Protein AF-A0A7V7DB99-F1 (afdb_monomer_lite)

pLDDT: mean 95.2, std 5.51, range [65.19, 98.38]

Secondary structure (DSSP, 8-state):
-----GGG-S-HHHHHHHHHTTT-----HHHHHHHHHHHHHTTTS-HHHHHTT--

Radius of gyration: 11.92 Å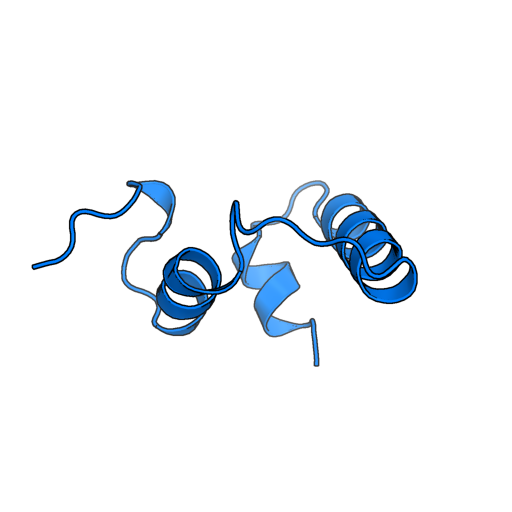; chains: 1; bounding box: 19×26×32 Å

Structure (mmCIF, N/CA/C/O backbone):
data_AF-A0A7V7DB99-F1
#
_entry.id   AF-A0A7V7DB99-F1
#
loop_
_atom_site.group_PDB
_atom_site.id
_atom_site.type_symbol
_atom_site.label_atom_id
_atom_site.label_alt_id
_atom_site.label_comp_id
_atom_site.label_asym_id
_atom_site.label_entity_id
_atom_site.label_seq_id
_atom_site.pdbx_PDB_ins_code
_atom_site.Cartn_x
_atom_site.Cartn_y
_atom_site.Cartn_z
_atom_site.occupancy
_atom_site.B_iso_or_equiv
_atom_site.auth_seq_id
_atom_site.auth_comp_id
_atom_site.auth_asym_id
_atom_site.auth_atom_id
_atom_site.pdbx_PDB_model_num
ATOM 1 N N . MET A 1 1 ? -10.161 -11.827 17.865 1.00 65.19 1 MET A N 1
ATOM 2 C CA . MET A 1 1 ? -9.578 -10.663 17.158 1.00 65.19 1 MET A CA 1
ATOM 3 C C . MET A 1 1 ? -8.298 -11.101 16.468 1.00 65.19 1 MET A C 1
ATOM 5 O O . MET A 1 1 ? -7.460 -11.704 17.127 1.00 65.19 1 MET A O 1
ATOM 9 N N . LYS A 1 2 ? -8.156 -10.846 15.165 1.00 78.62 2 LYS A N 1
ATOM 10 C CA . LYS A 1 2 ? -6.905 -11.106 14.435 1.00 78.62 2 LYS A CA 1
ATOM 11 C C . LYS A 1 2 ? -5.876 -10.055 14.876 1.00 78.62 2 LYS A C 1
ATOM 13 O O . LYS A 1 2 ? -6.194 -8.868 14.854 1.00 78.62 2 LYS A O 1
ATOM 18 N N . LYS A 1 3 ? -4.689 -10.472 15.328 1.00 90.00 3 LYS A N 1
ATOM 19 C CA . LYS A 1 3 ? -3.596 -9.541 15.653 1.00 90.00 3 LYS A CA 1
ATOM 20 C C . LYS A 1 3 ? -3.006 -9.041 14.333 1.00 90.00 3 LYS A C 1
ATOM 22 O O . LYS A 1 3 ? -2.565 -9.862 13.534 1.00 90.00 3 LYS A O 1
ATOM 27 N N . ARG A 1 4 ? -3.052 -7.731 14.093 1.00 94.94 4 ARG A N 1
ATOM 28 C CA . ARG A 1 4 ? -2.518 -7.085 12.883 1.00 94.94 4 ARG A CA 1
ATOM 29 C C . ARG A 1 4 ? -1.245 -6.321 13.204 1.00 94.94 4 ARG A C 1
ATOM 31 O O . ARG A 1 4 ? -0.974 -6.048 14.375 1.00 94.94 4 ARG A O 1
ATOM 38 N N . CYS A 1 5 ? -0.480 -5.985 12.172 1.00 95.69 5 CYS A N 1
ATOM 39 C CA . CYS A 1 5 ? 0.604 -5.027 12.317 1.00 95.69 5 CYS A CA 1
ATOM 40 C C . CYS A 1 5 ? 0.056 -3.681 12.815 1.00 95.69 5 CYS A C 1
ATOM 42 O O . CYS A 1 5 ? -1.054 -3.286 12.458 1.00 95.69 5 CYS A O 1
ATOM 44 N N . GLU A 1 6 ? 0.842 -2.970 13.627 1.00 94.38 6 GLU A N 1
ATOM 45 C CA . GLU A 1 6 ? 0.417 -1.708 14.253 1.00 94.38 6 GLU A CA 1
ATOM 46 C C . GLU A 1 6 ? 0.014 -0.648 13.219 1.00 94.38 6 GLU A C 1
ATOM 48 O O . GLU A 1 6 ? -0.934 0.104 13.431 1.00 94.38 6 GLU A O 1
ATOM 53 N N . TRP A 1 7 ? 0.676 -0.643 12.059 1.00 94.38 7 TRP A N 1
ATOM 54 C CA . TRP A 1 7 ? 0.411 0.306 10.980 1.00 94.38 7 TRP A CA 1
ATOM 55 C C . TRP A 1 7 ? -0.936 0.098 10.273 1.00 94.38 7 TRP A C 1
ATOM 57 O O . TRP A 1 7 ? -1.414 1.029 9.631 1.00 94.38 7 TRP A O 1
ATOM 67 N N . ALA A 1 8 ? -1.568 -1.078 10.388 1.00 93.88 8 ALA A N 1
ATOM 68 C CA . ALA A 1 8 ? -2.853 -1.345 9.735 1.00 93.88 8 ALA A CA 1
ATOM 69 C C . ALA A 1 8 ? -3.991 -0.484 10.313 1.00 93.88 8 ALA A C 1
ATOM 71 O O . ALA A 1 8 ? -4.994 -0.249 9.642 1.00 93.88 8 ALA A O 1
ATOM 72 N N . GLY A 1 9 ? -3.830 0.007 11.549 1.00 92.06 9 GLY A N 1
ATOM 73 C CA . GLY A 1 9 ? -4.773 0.923 12.184 1.00 92.06 9 GLY A CA 1
ATOM 74 C C . GLY A 1 9 ? -6.207 0.383 12.234 1.00 92.06 9 GLY A C 1
ATOM 75 O O . GLY A 1 9 ? -6.440 -0.797 12.505 1.00 92.06 9 GLY A O 1
ATOM 76 N N . SER A 1 10 ? -7.174 1.276 12.007 1.00 93.38 10 SER A N 1
ATOM 77 C CA . SER A 1 10 ? -8.615 0.987 12.051 1.00 93.38 10 SER A CA 1
ATOM 78 C C . SER A 1 10 ? -9.377 1.350 10.770 1.00 93.38 10 SER A C 1
ATOM 80 O O . SER A 1 10 ? -10.573 1.067 10.693 1.00 93.38 10 SER A O 1
ATOM 82 N N . ASP A 1 11 ? -8.723 1.968 9.778 1.00 94.81 11 ASP A N 1
ATOM 83 C CA . ASP A 1 11 ? -9.358 2.314 8.500 1.00 94.81 11 ASP A CA 1
ATOM 84 C C . ASP A 1 11 ? -9.670 1.011 7.729 1.00 94.81 11 ASP A C 1
ATOM 86 O O . ASP A 1 11 ? -8.744 0.230 7.478 1.00 94.81 11 ASP A O 1
ATOM 90 N N . PRO A 1 12 ? -10.942 0.740 7.365 1.00 95.38 12 PRO A N 1
ATOM 91 C CA . PRO A 1 12 ? -11.329 -0.510 6.714 1.00 95.38 12 PRO A CA 1
ATOM 92 C C . PRO A 1 12 ? -10.546 -0.810 5.434 1.00 95.38 12 PRO A C 1
ATOM 94 O O . PRO A 1 12 ? -10.194 -1.965 5.212 1.00 95.38 12 PRO A O 1
ATOM 97 N N . LEU A 1 13 ? -10.215 0.215 4.638 1.00 95.81 13 LEU A N 1
ATOM 98 C CA . LEU A 1 13 ? -9.448 0.047 3.401 1.00 95.81 13 LEU A CA 1
ATOM 99 C C . LEU A 1 13 ? -8.027 -0.438 3.702 1.00 95.81 13 LEU A C 1
ATOM 101 O O . LEU A 1 13 ? -7.485 -1.298 3.013 1.00 95.81 13 LEU A O 1
ATOM 105 N N . TYR A 1 14 ? -7.423 0.101 4.760 1.00 95.56 14 TYR A N 1
ATOM 106 C CA . TYR A 1 14 ? -6.072 -0.271 5.161 1.00 95.56 14 TYR A CA 1
ATOM 107 C C . TYR A 1 14 ? -6.037 -1.671 5.783 1.00 95.56 14 TYR A C 1
ATOM 109 O O . TYR A 1 14 ? -5.098 -2.429 5.545 1.00 95.56 14 TYR A O 1
ATOM 117 N N . ILE A 1 15 ? -7.084 -2.031 6.534 1.00 96.50 15 ILE A N 1
ATOM 118 C CA . ILE A 1 15 ? -7.278 -3.380 7.072 1.00 96.50 15 ILE A CA 1
ATOM 119 C C . ILE A 1 15 ? -7.423 -4.398 5.941 1.00 96.50 15 ILE A C 1
ATOM 121 O O . ILE A 1 15 ? -6.788 -5.448 5.996 1.00 96.50 15 ILE A O 1
ATOM 125 N N . GLU A 1 16 ? -8.238 -4.101 4.930 1.00 96.44 16 GLU A N 1
ATOM 126 C CA . GLU A 1 16 ? -8.441 -4.985 3.782 1.00 96.44 16 GLU A CA 1
ATOM 127 C C . GLU A 1 16 ? -7.144 -5.172 2.990 1.00 96.44 16 GLU A C 1
ATOM 129 O O . GLU A 1 16 ? -6.738 -6.307 2.736 1.00 96.44 16 GLU A O 1
ATOM 134 N N . TYR A 1 17 ? -6.445 -4.072 2.693 1.00 97.06 17 TYR A N 1
ATOM 135 C CA . TYR A 1 17 ? -5.136 -4.109 2.046 1.00 97.06 17 TYR A CA 1
ATOM 136 C C . TYR A 1 17 ? -4.120 -4.928 2.858 1.00 97.06 17 TYR A C 1
ATOM 138 O O . TYR A 1 17 ? -3.450 -5.802 2.309 1.00 97.06 17 TYR A O 1
ATOM 146 N N . HIS A 1 18 ? -4.028 -4.700 4.173 1.00 97.25 18 HIS A N 1
ATOM 147 C CA . HIS A 1 18 ? -3.143 -5.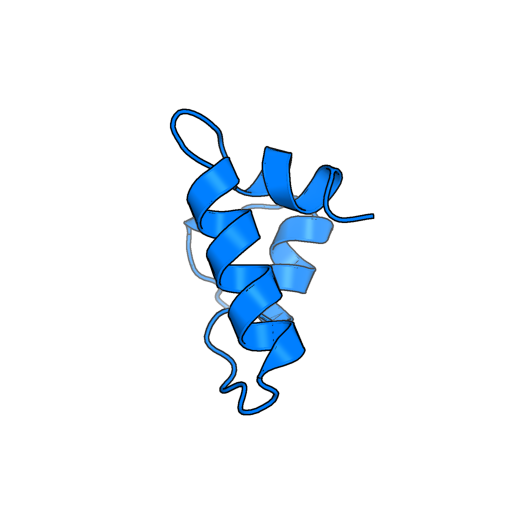457 5.063 1.00 97.25 18 HIS A CA 1
ATOM 148 C C . HIS A 1 18 ? -3.467 -6.953 5.052 1.00 97.25 18 HIS A C 1
ATOM 150 O O . HIS A 1 18 ? -2.567 -7.785 4.996 1.00 97.25 18 HIS A O 1
ATOM 156 N N . ASP A 1 19 ? -4.749 -7.300 5.162 1.00 96.69 19 ASP A N 1
ATOM 157 C CA . ASP A 1 19 ? -5.165 -8.684 5.367 1.00 96.69 19 ASP A CA 1
ATOM 158 C C . ASP A 1 19 ? -5.096 -9.527 4.088 1.00 96.69 19 ASP A C 1
ATOM 160 O O . ASP A 1 19 ? -4.903 -10.740 4.203 1.00 96.69 19 ASP A O 1
ATOM 164 N N . ASN A 1 20 ? -5.258 -8.909 2.913 1.00 96.50 20 ASN A N 1
ATOM 165 C CA . ASN A 1 20 ? -5.430 -9.625 1.646 1.00 96.50 20 ASN A CA 1
ATOM 166 C C . ASN A 1 20 ? -4.326 -9.365 0.611 1.00 96.50 20 ASN A C 1
ATOM 168 O O . ASN A 1 20 ? -4.133 -10.193 -0.278 1.00 96.50 20 ASN A O 1
ATOM 172 N N . GLU A 1 21 ? -3.616 -8.236 0.685 1.00 97.06 21 GLU A N 1
ATOM 173 C CA . GLU A 1 21 ? -2.628 -7.853 -0.331 1.00 97.06 21 GLU A CA 1
ATOM 174 C C . GLU A 1 21 ? -1.213 -7.747 0.239 1.00 97.06 21 GLU A C 1
ATOM 176 O O . GLU A 1 21 ? -0.272 -8.298 -0.336 1.00 97.06 21 GLU A O 1
ATOM 181 N N . TRP A 1 22 ? -1.043 -7.080 1.380 1.00 96.75 22 TRP A N 1
ATOM 182 C CA . TRP A 1 22 ? 0.280 -6.794 1.923 1.00 96.75 22 TRP A CA 1
ATOM 183 C C . TRP A 1 22 ? 1.017 -8.066 2.359 1.00 96.75 22 TRP A C 1
ATOM 185 O O . TRP A 1 22 ? 0.498 -8.889 3.110 1.00 96.75 22 TRP A O 1
ATOM 195 N N . GLY A 1 23 ? 2.251 -8.233 1.877 1.00 95.81 23 GLY A N 1
ATOM 196 C CA . GLY A 1 23 ? 3.077 -9.410 2.167 1.00 95.81 23 GLY A CA 1
ATOM 197 C C . GLY A 1 23 ? 2.622 -10.701 1.474 1.00 95.81 23 GLY A C 1
ATOM 198 O O . GLY A 1 23 ? 3.257 -11.740 1.657 1.00 95.81 23 GLY A O 1
ATOM 199 N N . THR A 1 24 ? 1.564 -10.656 0.657 1.00 96.94 24 THR A N 1
ATOM 200 C CA . THR A 1 24 ? 1.123 -11.808 -0.138 1.00 96.94 24 THR A CA 1
ATOM 201 C C . THR A 1 24 ? 2.000 -11.936 -1.389 1.00 96.94 24 THR A C 1
ATOM 203 O O . THR A 1 24 ? 2.137 -10.960 -2.127 1.00 96.94 24 THR A O 1
ATOM 206 N N . PRO A 1 25 ? 2.598 -13.109 -1.677 1.00 97.75 25 PRO A N 1
ATOM 207 C CA . PRO A 1 25 ? 3.423 -13.287 -2.869 1.00 97.75 25 PRO A CA 1
ATOM 208 C C . PRO A 1 25 ? 2.650 -13.025 -4.168 1.00 97.75 25 PRO A C 1
ATOM 210 O O . PRO A 1 25 ? 1.6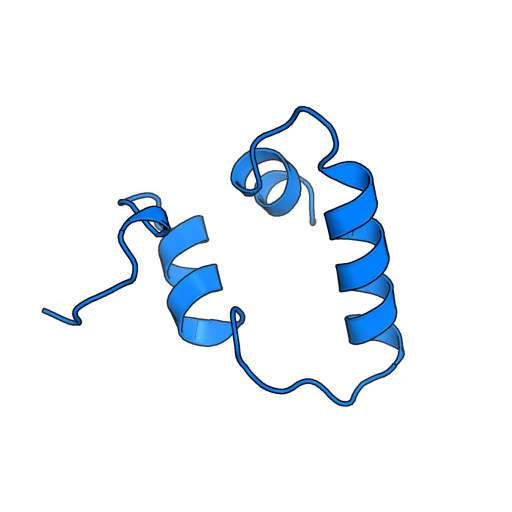09 -13.634 -4.414 1.00 97.75 25 PRO A O 1
ATOM 213 N N . VAL A 1 26 ? 3.202 -12.174 -5.034 1.00 97.38 26 VAL A N 1
ATOM 214 C CA . VAL A 1 26 ? 2.670 -11.868 -6.370 1.00 97.38 26 VAL A CA 1
ATOM 215 C C . VAL A 1 26 ? 3.706 -12.258 -7.422 1.00 97.38 26 VAL A C 1
ATOM 217 O O . VAL A 1 26 ? 4.896 -12.012 -7.245 1.00 97.38 26 VAL A O 1
ATOM 220 N N . ARG A 1 27 ? 3.250 -12.898 -8.505 1.00 97.50 27 ARG A N 1
ATOM 221 C CA . ARG A 1 27 ? 4.084 -13.303 -9.655 1.00 97.50 27 ARG A CA 1
ATOM 222 C C . ARG A 1 27 ? 3.587 -12.754 -10.994 1.00 97.50 27 ARG A C 1
ATOM 224 O O . ARG A 1 27 ? 4.112 -13.131 -12.029 1.00 97.50 27 ARG A O 1
ATOM 231 N N . ASP A 1 28 ? 2.542 -11.936 -10.965 1.00 98.31 28 ASP A N 1
ATOM 232 C CA . ASP A 1 28 ? 2.019 -11.272 -12.153 1.00 98.31 28 ASP A CA 1
ATOM 233 C C . ASP A 1 28 ? 2.808 -9.982 -12.408 1.00 98.31 28 ASP A C 1
ATOM 235 O O . ASP A 1 28 ? 2.870 -9.116 -11.533 1.00 98.31 28 ASP A O 1
ATOM 239 N N . ASP A 1 29 ? 3.414 -9.865 -13.589 1.00 98.38 29 ASP A N 1
ATOM 240 C CA . 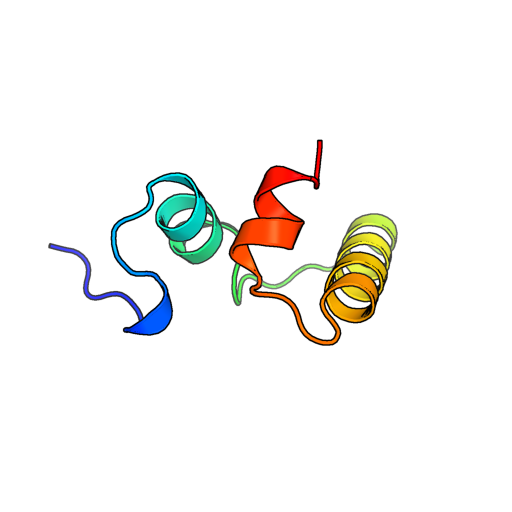ASP A 1 29 ? 4.329 -8.766 -13.920 1.00 98.38 29 ASP A CA 1
ATOM 241 C C . ASP A 1 29 ? 3.630 -7.401 -13.927 1.00 98.38 29 ASP A C 1
ATOM 243 O O . ASP A 1 29 ? 4.192 -6.413 -13.451 1.00 98.38 29 ASP A O 1
ATOM 247 N N . HIS A 1 30 ? 2.388 -7.336 -14.416 1.00 98.06 30 HIS A N 1
ATOM 248 C CA . HIS A 1 30 ? 1.618 -6.092 -14.442 1.00 98.06 30 HIS A CA 1
ATOM 249 C C . HIS A 1 30 ? 1.304 -5.607 -13.030 1.00 98.06 30 HIS A C 1
ATOM 251 O O . HIS A 1 30 ? 1.508 -4.431 -12.730 1.00 98.06 30 HIS A O 1
ATOM 257 N N . LYS A 1 31 ? 0.874 -6.510 -12.145 1.00 96.88 31 LYS A N 1
ATOM 258 C CA . LYS A 1 31 ? 0.596 -6.185 -10.744 1.00 96.88 31 LYS A CA 1
ATOM 259 C C . LYS A 1 31 ? 1.863 -5.796 -9.981 1.00 96.88 31 LYS A C 1
ATOM 261 O O . LYS A 1 31 ? 1.828 -4.891 -9.151 1.00 96.88 31 LYS A O 1
ATOM 266 N N . LEU A 1 32 ? 2.994 -6.445 -10.265 1.00 98.25 32 LEU A N 1
ATOM 267 C CA . LEU A 1 32 ? 4.285 -6.051 -9.694 1.00 98.25 32 LEU A CA 1
ATOM 268 C C . LEU A 1 32 ? 4.695 -4.644 -10.150 1.00 98.25 32 LEU A C 1
ATOM 270 O O . LEU A 1 32 ? 5.112 -3.832 -9.324 1.00 98.25 32 LEU A O 1
ATOM 274 N N . PHE A 1 33 ? 4.540 -4.337 -11.440 1.00 98.19 33 PHE A N 1
ATOM 275 C CA . PHE A 1 33 ? 4.830 -3.010 -11.979 1.00 98.19 33 PHE A CA 1
ATOM 276 C C . PHE A 1 33 ? 3.890 -1.936 -11.416 1.00 98.19 33 PHE A C 1
ATOM 278 O O . PHE A 1 33 ? 4.342 -0.847 -11.068 1.00 98.19 33 PHE A O 1
ATOM 285 N N . GLU A 1 34 ? 2.604 -2.250 -11.253 1.00 97.69 34 GLU A N 1
ATOM 286 C CA . GLU A 1 34 ? 1.629 -1.379 -10.593 1.00 97.69 34 GLU A CA 1
ATOM 287 C C . GLU A 1 34 ? 2.084 -1.018 -9.173 1.00 97.69 34 GLU A C 1
ATOM 289 O O . GLU A 1 34 ? 2.180 0.164 -8.847 1.00 97.69 34 GLU A O 1
ATOM 294 N N . PHE A 1 35 ? 2.433 -2.009 -8.344 1.00 97.31 35 PHE A N 1
ATOM 295 C CA . PHE A 1 35 ? 2.915 -1.739 -6.989 1.00 97.31 35 PHE A CA 1
ATOM 296 C C . PHE A 1 35 ? 4.195 -0.903 -6.984 1.00 97.31 35 PHE A C 1
ATOM 298 O O . PHE A 1 35 ? 4.291 0.040 -6.204 1.00 97.31 35 PHE A O 1
ATOM 305 N N . LEU A 1 36 ? 5.139 -1.172 -7.890 1.00 97.94 36 LEU A N 1
ATOM 306 C CA . LEU A 1 36 ? 6.352 -0.364 -8.021 1.00 97.94 36 LEU A CA 1
ATOM 307 C C . LEU A 1 36 ? 6.038 1.118 -8.309 1.00 97.94 36 LEU A C 1
ATOM 309 O O . LEU A 1 36 ? 6.659 2.014 -7.728 1.00 97.94 36 LEU A O 1
ATOM 313 N N . LEU A 1 37 ? 5.066 1.391 -9.184 1.00 97.81 37 LEU A N 1
ATOM 314 C CA . LEU A 1 37 ? 4.630 2.756 -9.485 1.00 97.81 37 LEU A CA 1
ATOM 315 C C . LEU A 1 37 ? 3.921 3.415 -8.296 1.00 97.81 37 LEU A C 1
ATOM 317 O O . LEU A 1 37 ? 4.194 4.579 -8.000 1.00 97.81 37 LEU A O 1
ATOM 321 N N . LEU A 1 38 ? 3.042 2.687 -7.602 1.00 98.00 38 LEU A N 1
ATOM 322 C CA . LEU A 1 38 ? 2.322 3.198 -6.432 1.00 98.00 38 LEU A CA 1
ATOM 323 C C . LEU A 1 38 ? 3.284 3.562 -5.288 1.00 98.00 38 LEU A C 1
ATOM 325 O O . LEU A 1 38 ? 3.156 4.637 -4.704 1.00 98.00 38 LEU A O 1
ATOM 329 N N . GLU A 1 39 ? 4.286 2.722 -5.021 1.00 97.38 39 GLU A N 1
ATOM 330 C CA . GLU A 1 39 ? 5.365 2.991 -4.055 1.00 97.38 39 GLU A CA 1
ATOM 331 C C . GLU A 1 39 ? 6.165 4.243 -4.437 1.00 97.38 39 GLU A C 1
ATOM 333 O O . GLU A 1 39 ? 6.427 5.111 -3.603 1.00 97.38 39 GLU A O 1
ATOM 338 N N . SER A 1 40 ? 6.470 4.416 -5.726 1.00 97.25 40 SER A N 1
ATOM 339 C CA . SER A 1 40 ? 7.168 5.613 -6.217 1.00 97.25 40 SER A CA 1
ATOM 340 C C . SER A 1 40 ? 6.341 6.893 -6.027 1.00 97.25 40 SER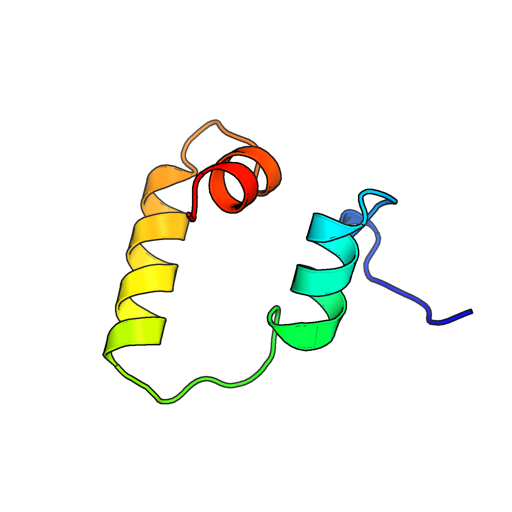 A C 1
ATOM 342 O O . SER A 1 40 ? 6.887 7.950 -5.706 1.00 97.25 40 SER A O 1
ATOM 344 N N . ALA A 1 41 ? 5.016 6.808 -6.180 1.00 97.44 41 ALA A N 1
ATOM 345 C CA . ALA A 1 41 ? 4.101 7.930 -5.972 1.00 97.44 41 ALA A CA 1
ATOM 346 C C . ALA A 1 41 ? 3.944 8.328 -4.490 1.00 97.44 41 ALA A C 1
ATOM 348 O O . ALA A 1 41 ? 3.420 9.404 -4.196 1.00 97.44 41 ALA A O 1
ATOM 349 N N . GLN A 1 42 ? 4.398 7.495 -3.550 1.00 98.06 42 GLN A N 1
ATOM 350 C CA . GLN A 1 42 ? 4.221 7.717 -2.116 1.00 98.06 42 GLN A CA 1
ATOM 351 C C . GLN A 1 42 ? 5.181 8.759 -1.513 1.00 98.06 42 GLN A C 1
ATOM 353 O O . GLN A 1 42 ? 5.019 9.127 -0.351 1.00 98.06 42 GLN A O 1
ATOM 358 N N . ALA A 1 43 ? 6.192 9.245 -2.235 1.00 97.38 43 ALA A N 1
ATOM 359 C CA . ALA A 1 43 ? 7.223 10.117 -1.666 1.00 97.38 43 ALA A CA 1
ATOM 360 C C . ALA A 1 43 ? 6.634 11.340 -0.920 1.00 97.38 43 ALA A C 1
ATOM 362 O O . ALA A 1 43 ? 6.024 12.226 -1.516 1.00 97.38 43 ALA A O 1
ATOM 363 N N . GLY A 1 44 ? 6.819 11.383 0.407 1.00 97.19 44 GLY A N 1
ATOM 364 C CA . GLY A 1 44 ? 6.299 12.449 1.277 1.00 97.19 44 GLY A CA 1
ATOM 365 C C . GLY A 1 44 ? 4.813 12.335 1.654 1.00 97.19 44 GLY A C 1
ATOM 366 O O . GLY A 1 44 ? 4.283 13.234 2.305 1.00 97.19 44 GLY A O 1
ATOM 367 N N . LEU A 1 45 ? 4.139 11.246 1.282 1.00 97.31 45 LEU A N 1
ATOM 368 C CA . LEU A 1 45 ? 2.730 10.978 1.564 1.00 97.31 45 LEU A CA 1
ATOM 369 C C . LEU A 1 45 ? 2.556 9.725 2.433 1.00 97.31 45 LEU A C 1
ATOM 371 O O . LEU A 1 45 ? 3.424 8.857 2.532 1.00 97.31 45 LEU A O 1
ATOM 375 N N . SER A 1 46 ? 1.382 9.613 3.053 1.00 95.69 46 SER A N 1
ATOM 376 C CA . SER A 1 46 ? 0.956 8.367 3.693 1.00 95.69 46 SER A CA 1
ATOM 377 C C . SER A 1 46 ? 0.483 7.354 2.646 1.00 95.69 46 SER A C 1
ATOM 379 O O . SER A 1 46 ? -0.182 7.737 1.683 1.00 95.69 46 SER A O 1
ATOM 381 N N . TRP A 1 47 ? 0.742 6.062 2.855 1.00 96.81 47 TRP A N 1
ATOM 382 C CA . TRP A 1 47 ? 0.300 5.007 1.931 1.00 96.81 47 TRP A CA 1
ATOM 383 C C . TRP A 1 47 ? -1.225 4.966 1.736 1.00 96.81 47 TRP A C 1
ATOM 385 O O . TRP A 1 47 ? -1.703 4.752 0.626 1.00 96.81 47 TRP A O 1
ATOM 395 N N . ILE A 1 48 ? -2.017 5.291 2.768 1.00 95.88 48 ILE A N 1
ATOM 396 C CA . ILE A 1 48 ? -3.482 5.379 2.642 1.00 95.88 48 ILE A CA 1
ATOM 397 C C . ILE A 1 48 ? -3.924 6.454 1.633 1.00 95.88 48 ILE A C 1
ATOM 399 O O . ILE A 1 48 ? -4.958 6.297 0.987 1.00 95.88 48 ILE A O 1
ATOM 403 N N . THR A 1 49 ? -3.138 7.523 1.442 1.00 96.62 49 THR A N 1
ATOM 404 C CA . THR A 1 49 ? -3.385 8.531 0.395 1.00 96.62 49 THR A CA 1
ATOM 405 C C . THR A 1 49 ? 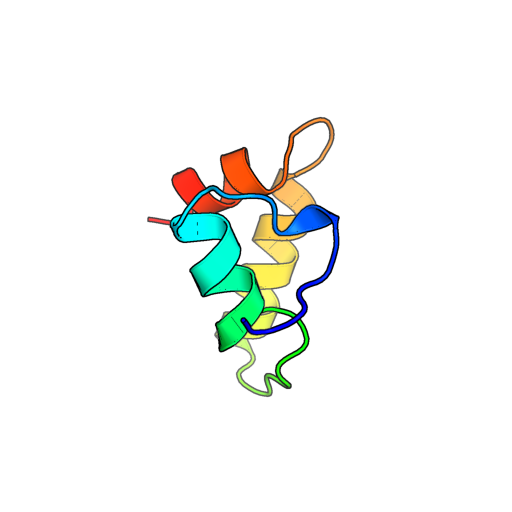-3.272 7.915 -0.996 1.00 96.62 49 THR A C 1
ATOM 407 O O . THR A 1 49 ? -4.077 8.236 -1.868 1.00 96.62 49 THR A O 1
ATOM 410 N N . ILE A 1 50 ? -2.291 7.032 -1.192 1.00 97.62 50 ILE A N 1
ATOM 411 C CA . ILE A 1 50 ? -2.059 6.329 -2.455 1.00 97.62 50 ILE A CA 1
ATOM 412 C C . ILE A 1 50 ? -3.152 5.286 -2.688 1.00 97.62 50 ILE A C 1
ATOM 414 O O . ILE A 1 50 ? -3.784 5.301 -3.740 1.00 97.62 50 ILE A O 1
ATOM 418 N N . LEU A 1 51 ? -3.471 4.461 -1.683 1.00 96.38 51 LEU A N 1
ATOM 419 C CA . LEU A 1 51 ? -4.544 3.461 -1.774 1.00 96.38 51 LEU A CA 1
ATOM 420 C C . LEU A 1 51 ? -5.901 4.084 -2.137 1.00 96.38 51 LEU A C 1
ATOM 422 O O . LEU A 1 51 ? -6.615 3.548 -2.979 1.00 96.38 51 LEU A O 1
ATOM 426 N N . LYS A 1 52 ? -6.236 5.250 -1.568 1.00 95.69 52 LYS A N 1
ATOM 427 C CA . LYS A 1 52 ? -7.473 5.990 -1.886 1.00 95.69 52 LYS A CA 1
ATOM 428 C C . LYS A 1 52 ? -7.523 6.551 -3.313 1.00 95.69 52 LYS A C 1
ATOM 430 O O . LYS A 1 52 ? -8.586 6.995 -3.730 1.00 95.69 52 LYS A O 1
ATOM 435 N N . LYS A 1 53 ? -6.396 6.577 -4.031 1.00 95.50 53 LYS A N 1
ATOM 436 C CA . LYS A 1 53 ? -6.257 7.074 -5.412 1.00 95.50 53 LYS A CA 1
ATOM 437 C C . LYS A 1 53 ? -5.906 5.973 -6.421 1.00 95.50 53 LYS A C 1
ATOM 439 O O . LYS A 1 53 ? -5.576 6.284 -7.559 1.00 95.50 53 LYS A O 1
ATOM 444 N N . ARG A 1 54 ? -5.912 4.707 -5.992 1.00 94.75 54 ARG A N 1
ATOM 445 C CA . ARG A 1 54 ? -5.565 3.552 -6.831 1.00 94.75 54 ARG A CA 1
ATOM 446 C C . ARG A 1 54 ? -6.636 3.241 -7.890 1.00 94.75 54 ARG A C 1
ATOM 448 O O . ARG A 1 54 ? -6.299 2.677 -8.925 1.00 94.75 54 ARG A O 1
ATOM 455 N N . GLN A 1 55 ? -7.893 3.599 -7.621 1.00 78.56 55 GLN A N 1
ATOM 456 C CA . GLN A 1 55 ? -9.010 3.607 -8.578 1.00 78.56 55 GLN A CA 1
ATOM 457 C C . GLN A 1 55 ? -9.307 5.041 -9.010 1.00 78.56 55 GLN A C 1
ATOM 459 O O . GLN A 1 55 ? -9.680 5.219 -10.189 1.00 78.56 55 GLN A O 1
#

Sequence (55 aa):
MKKRCEWAGSDPLYIEYHDNEWGTPVRDDHKLFEFLLLESAQAGLSWITILKKRQ

Foldseek 3Di:
DDDFDPVLPDDVLSVCCRVPPPPDDDDDPVVVVLVVVLVVVCVVHDSVVSSVVSD